Protein AF-T1C175-F1 (afdb_monomer)

Radius of gyration: 13.27 Å; Cα contacts (8 Å, |Δi|>4): 74; chains: 1; bounding box: 31×27×36 Å

Organism: NCBI:txid410659

Secondary structure (DSSP, 8-state):
--S-B-----SS--SSSPPP---S-HHHHHHHHHHHHHHH--B---HHHHHH-SS--HHHHTTS---GGGTSS-SSS--

Sequence (79 aa):
ADYPRLAYHRGARTLPGSYFGPFPSSGAVRESLNLLHKLFHLRGCEESYFRNRTRPCLQYQIGRCSAPCVGLISPADYA

pLDDT: mean 90.08, std 4.95, range [62.69, 94.25]

Foldseek 3Di:
DLADADEDDDDDPPDDDDDDDDDPDPVVVVVVLQVCLQPQQGDHDDPVCLQPDCDDDVSVVVRRHCNVSNPSDGSVRRD

Mean predicted aligned error: 4.02 Å

Nearest PDB structures (foldseek):
  7nqh-assembly1_Bw  TM=1.523E-01  e=8.751E+00  Sus scrofa

Structure (mmCIF, N/CA/C/O backbone):
data_AF-T1C175-F1
#
_entry.id   AF-T1C175-F1
#
loop_
_atom_site.group_PDB
_atom_site.id
_atom_site.type_symbol
_atom_site.label_atom_id
_atom_site.label_alt_id
_atom_site.label_comp_id
_atom_site.label_asym_id
_atom_site.label_entity_id
_atom_site.label_seq_id
_atom_site.pdbx_PDB_ins_code
_atom_site.Cartn_x
_atom_site.Cartn_y
_atom_site.Cartn_z
_atom_site.occupancy
_atom_site.B_iso_or_equiv
_atom_site.auth_seq_id
_atom_site.auth_comp_id
_atom_site.auth_asym_id
_atom_site.auth_atom_id
_atom_site.pdbx_PDB_model_num
ATOM 1 N N . ALA A 1 1 ? -7.970 -12.984 0.542 1.00 62.69 1 ALA A N 1
ATOM 2 C CA . ALA A 1 1 ? -7.207 -12.121 1.462 1.00 62.69 1 ALA A CA 1
ATOM 3 C C . ALA A 1 1 ? -8.036 -10.872 1.647 1.00 62.69 1 ALA A C 1
ATOM 5 O O . ALA A 1 1 ? -8.210 -10.154 0.674 1.00 62.69 1 ALA A O 1
ATOM 6 N N . ASP A 1 2 ? -8.579 -10.672 2.843 1.00 80.06 2 ASP A N 1
ATOM 7 C CA . ASP A 1 2 ? -9.644 -9.685 3.091 1.00 80.06 2 ASP A CA 1
ATOM 8 C C . ASP A 1 2 ? -9.180 -8.236 2.890 1.00 80.06 2 ASP A C 1
ATOM 10 O O . ASP A 1 2 ? -9.988 -7.347 2.670 1.00 80.06 2 ASP A O 1
ATOM 14 N N . TYR A 1 3 ? -7.860 -8.013 2.895 1.00 89.50 3 TYR A N 1
ATOM 15 C CA . TYR A 1 3 ? -7.233 -6.724 2.625 1.00 89.50 3 TYR A CA 1
ATOM 16 C C . TYR A 1 3 ? -6.055 -6.907 1.648 1.00 89.50 3 TYR A C 1
ATOM 18 O O . TYR A 1 3 ? -4.924 -7.164 2.086 1.00 89.50 3 TYR A O 1
ATOM 26 N N . PRO A 1 4 ? -6.264 -6.854 0.318 1.00 88.81 4 PRO A N 1
ATOM 27 C CA . PRO A 1 4 ? -5.169 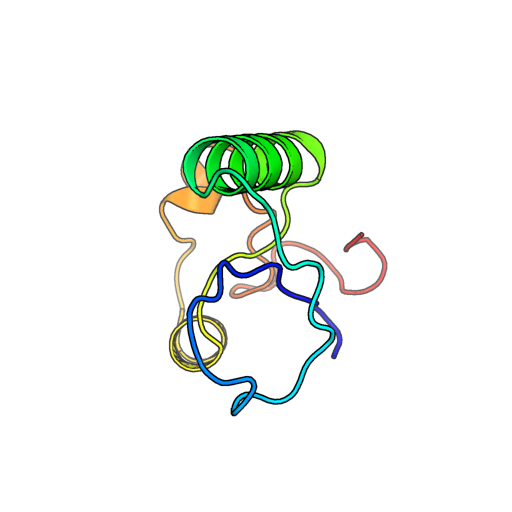-6.946 -0.649 1.00 88.81 4 PRO A CA 1
ATOM 28 C C . PRO A 1 4 ? -4.151 -5.808 -0.472 1.00 88.81 4 PRO A C 1
ATOM 30 O O . PRO A 1 4 ? -4.494 -4.711 -0.038 1.00 88.81 4 PRO A O 1
ATOM 33 N N . ARG A 1 5 ? -2.874 -6.071 -0.790 1.00 89.56 5 ARG A N 1
ATOM 34 C CA . ARG A 1 5 ? -1.804 -5.057 -0.767 1.00 89.56 5 ARG A CA 1
ATOM 35 C C . ARG A 1 5 ? -1.225 -4.840 -2.156 1.00 89.56 5 ARG A C 1
ATOM 37 O O . ARG A 1 5 ? -1.071 -5.801 -2.909 1.00 89.56 5 ARG A O 1
ATOM 44 N N . LEU A 1 6 ? -0.802 -3.612 -2.433 1.00 89.94 6 LEU A N 1
ATOM 45 C CA . LEU A 1 6 ? 0.045 -3.301 -3.581 1.00 89.94 6 LEU A CA 1
ATOM 46 C C . LEU A 1 6 ? 1.478 -3.090 -3.099 1.00 89.94 6 LEU A C 1
ATOM 48 O O . LEU A 1 6 ? 1.725 -2.367 -2.136 1.00 89.94 6 LEU A O 1
ATOM 52 N N . ALA A 1 7 ? 2.429 -3.747 -3.757 1.00 89.19 7 ALA A N 1
ATOM 53 C CA . ALA A 1 7 ? 3.833 -3.684 -3.386 1.00 89.19 7 ALA A CA 1
ATOM 54 C C . ALA A 1 7 ? 4.717 -3.528 -4.622 1.00 89.19 7 ALA A C 1
ATOM 56 O O . ALA A 1 7 ? 4.443 -4.072 -5.690 1.00 89.19 7 ALA A O 1
ATOM 57 N N . TYR A 1 8 ? 5.804 -2.784 -4.448 1.00 91.44 8 TYR A N 1
ATOM 58 C CA . TYR A 1 8 ? 6.859 -2.681 -5.441 1.00 91.44 8 TYR A CA 1
ATOM 59 C C . TYR A 1 8 ? 7.745 -3.928 -5.375 1.00 91.44 8 TYR A C 1
ATOM 61 O O . TYR A 1 8 ? 8.239 -4.273 -4.302 1.00 91.44 8 TYR A O 1
ATOM 69 N N . HIS A 1 9 ? 7.991 -4.566 -6.520 1.00 91.44 9 HIS A N 1
ATOM 70 C CA . HIS A 1 9 ? 8.889 -5.716 -6.620 1.00 91.44 9 HIS A CA 1
ATOM 71 C C . HIS A 1 9 ? 9.964 -5.496 -7.682 1.00 91.44 9 HIS A C 1
ATOM 73 O O . HIS A 1 9 ? 9.689 -4.963 -8.756 1.00 91.44 9 HIS A O 1
ATOM 79 N N . ARG A 1 10 ? 11.186 -5.959 -7.399 1.00 89.00 10 ARG A N 1
ATOM 80 C CA . ARG A 1 10 ? 12.306 -5.995 -8.347 1.00 89.00 10 ARG A CA 1
ATOM 81 C C . ARG A 1 10 ? 13.028 -7.336 -8.227 1.00 89.00 10 ARG A C 1
ATOM 83 O O . ARG A 1 10 ? 13.329 -7.765 -7.121 1.00 89.00 10 ARG A O 1
ATOM 90 N N . GLY A 1 11 ? 13.360 -7.950 -9.362 1.00 88.88 11 GLY A N 1
ATOM 91 C CA . GLY A 1 11 ? 14.096 -9.217 -9.419 1.00 88.88 11 GLY A CA 1
ATOM 92 C C . GLY A 1 11 ? 13.203 -10.421 -9.717 1.00 88.88 11 GLY A C 1
ATOM 93 O O . GLY A 1 11 ? 12.116 -10.276 -10.279 1.00 88.88 11 GLY A O 1
ATOM 94 N N . ALA A 1 12 ? 13.682 -11.616 -9.365 1.00 88.56 12 ALA A N 1
ATOM 95 C CA . ALA A 1 12 ? 12.989 -12.875 -9.631 1.00 88.56 12 ALA A CA 1
ATOM 96 C C . ALA A 1 12 ? 11.612 -12.930 -8.945 1.00 88.56 12 ALA A C 1
ATOM 98 O O . ALA A 1 12 ? 11.429 -12.405 -7.846 1.00 88.56 12 ALA A O 1
ATOM 99 N N . ARG A 1 13 ? 10.628 -13.554 -9.600 1.00 87.75 13 ARG A N 1
ATOM 100 C CA . ARG A 1 13 ? 9.238 -13.669 -9.122 1.00 87.75 13 ARG A CA 1
ATOM 101 C C . ARG A 1 13 ? 9.104 -14.803 -8.099 1.00 87.75 13 ARG A C 1
ATOM 103 O O . ARG A 1 13 ? 8.556 -15.854 -8.405 1.00 87.75 13 ARG A O 1
ATOM 110 N N . THR A 1 14 ? 9.679 -14.612 -6.915 1.00 85.38 14 THR A N 1
ATOM 111 C CA . THR A 1 14 ? 9.745 -15.634 -5.854 1.00 85.38 14 THR A CA 1
ATOM 112 C C . THR A 1 14 ? 8.626 -15.532 -4.821 1.00 85.38 14 THR A C 1
ATOM 114 O O . THR A 1 14 ? 8.412 -16.474 -4.064 1.00 85.38 14 THR A O 1
ATOM 117 N N . LEU A 1 15 ? 7.921 -14.400 -4.763 1.00 84.62 15 LEU A N 1
ATOM 118 C CA . LEU A 1 15 ? 6.845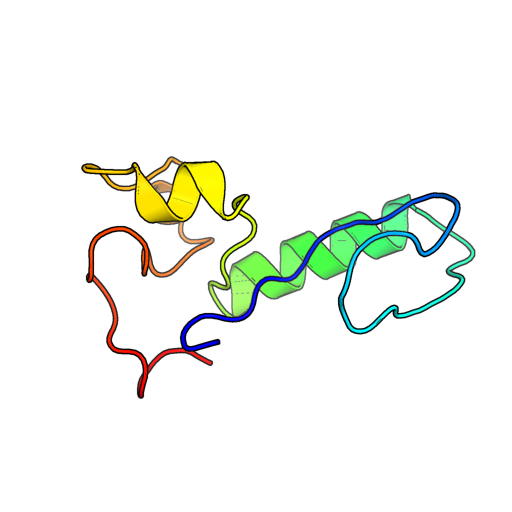 -14.164 -3.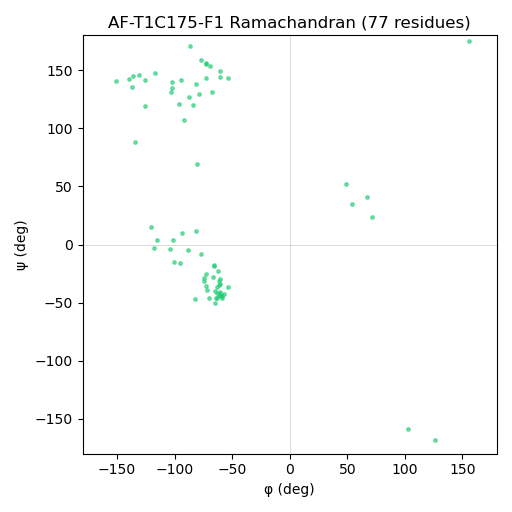806 1.00 84.62 15 LEU A CA 1
ATOM 119 C C . LEU A 1 15 ? 5.489 -14.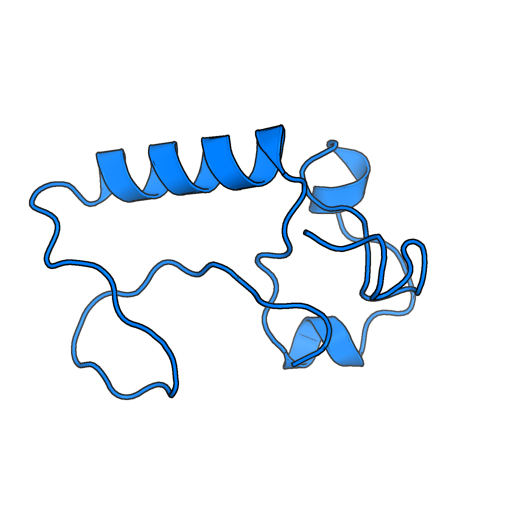522 -4.433 1.00 84.62 15 LEU A C 1
ATOM 121 O O . LEU A 1 15 ? 5.259 -14.239 -5.608 1.00 84.62 15 LEU A O 1
ATOM 125 N N . PRO A 1 16 ? 4.558 -15.114 -3.672 1.00 85.38 16 PRO A N 1
ATOM 126 C CA . PRO A 1 16 ? 3.218 -15.376 -4.174 1.00 85.38 16 PRO A CA 1
ATOM 127 C C . PRO A 1 16 ? 2.468 -14.057 -4.406 1.00 85.38 16 PRO A C 1
ATOM 129 O O . PRO A 1 16 ? 2.433 -13.184 -3.537 1.00 85.38 16 PRO A O 1
ATOM 132 N N . GLY A 1 17 ? 1.849 -13.915 -5.577 1.00 87.25 17 GLY A N 1
ATOM 133 C CA . GLY A 1 17 ? 1.056 -12.740 -5.924 1.00 87.25 17 GLY A CA 1
ATOM 134 C C . GLY A 1 17 ? 0.937 -12.511 -7.426 1.00 87.25 17 GLY A C 1
ATOM 135 O O . GLY A 1 17 ? 1.549 -13.204 -8.238 1.00 87.25 17 GLY A O 1
ATOM 136 N N . SER A 1 18 ? 0.139 -11.509 -7.790 1.00 89.94 18 SER A N 1
ATOM 137 C CA . SER A 1 18 ? 0.039 -11.052 -9.176 1.00 89.94 18 SER A CA 1
ATOM 138 C C . SER A 1 18 ? 1.167 -10.069 -9.473 1.00 89.94 18 SER A C 1
ATOM 140 O O . SER A 1 18 ? 1.276 -9.024 -8.831 1.00 89.94 18 SER A O 1
ATOM 142 N N . TYR A 1 19 ? 2.012 -10.409 -10.445 1.00 90.81 19 TYR A N 1
ATOM 143 C CA . TYR A 1 19 ? 3.104 -9.556 -10.898 1.00 90.81 19 TYR A CA 1
ATOM 144 C C . TYR A 1 19 ? 2.686 -8.757 -12.126 1.00 90.81 19 TYR A C 1
ATOM 146 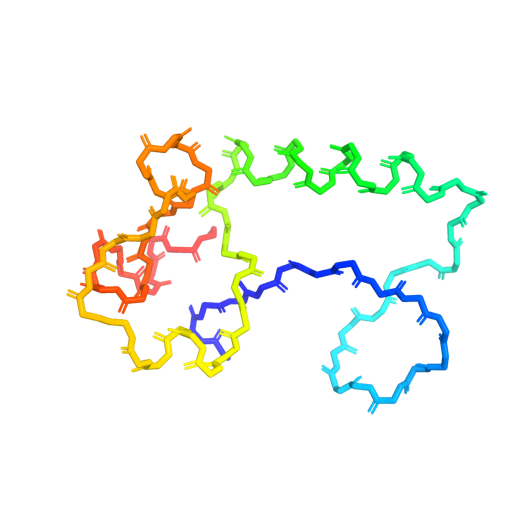O O . TYR A 1 19 ? 2.392 -9.332 -13.171 1.00 90.81 19 TYR A O 1
ATOM 154 N N . PHE A 1 20 ? 2.747 -7.434 -12.014 1.00 89.19 20 PHE A N 1
ATOM 155 C CA . PHE A 1 20 ? 2.534 -6.515 -13.128 1.00 89.19 20 PHE A CA 1
ATOM 156 C C . PHE A 1 20 ? 3.888 -6.001 -13.632 1.00 89.19 20 PHE A C 1
ATOM 158 O O . PHE A 1 20 ? 4.758 -5.655 -12.831 1.00 89.19 20 PHE A O 1
ATOM 165 N N . GLY A 1 21 ? 4.084 -5.981 -14.952 1.00 88.44 21 GLY A N 1
ATOM 166 C CA . GLY A 1 21 ? 5.330 -5.555 -15.602 1.00 88.44 21 GLY A CA 1
ATOM 167 C C . GLY A 1 21 ? 5.896 -6.605 -16.572 1.00 88.44 21 GLY A C 1
ATOM 168 O O . GLY A 1 21 ? 5.216 -7.592 -16.865 1.00 88.44 21 GLY A O 1
ATOM 169 N N . PRO A 1 22 ? 7.148 -6.451 -17.049 1.00 90.44 22 PRO A N 1
ATOM 170 C CA . PRO A 1 22 ? 8.180 -5.509 -16.599 1.00 90.44 22 PRO A CA 1
ATOM 171 C C . PRO A 1 22 ? 7.901 -4.057 -17.007 1.00 90.44 22 PRO A C 1
ATOM 173 O O . PRO A 1 22 ? 7.412 -3.794 -18.098 1.00 90.44 22 PRO A O 1
ATOM 176 N N . PHE A 1 23 ? 8.236 -3.109 -16.129 1.00 90.50 23 PHE A N 1
ATOM 177 C CA . PHE A 1 23 ? 8.105 -1.678 -16.409 1.00 90.50 23 PHE A CA 1
ATOM 178 C C . PHE A 1 23 ? 9.471 -1.061 -16.748 1.00 90.50 23 PHE A C 1
ATOM 180 O O . PHE A 1 23 ? 10.451 -1.386 -16.073 1.00 90.50 23 PHE A O 1
ATOM 187 N N . PRO A 1 24 ? 9.551 -0.148 -17.735 1.00 90.81 24 PRO A N 1
ATOM 188 C CA . PRO A 1 24 ? 10.818 0.447 -18.169 1.00 90.81 24 PRO A CA 1
ATOM 189 C C . PRO A 1 24 ? 11.400 1.449 -17.159 1.00 90.81 24 PRO A C 1
ATOM 191 O O . PRO A 1 24 ? 12.611 1.643 -17.118 1.00 90.81 24 PRO A O 1
ATOM 194 N N . SER A 1 25 ? 10.561 2.074 -16.323 1.00 93.38 25 SER A N 1
ATOM 195 C CA . SER A 1 25 ? 10.983 3.053 -15.314 1.00 93.38 25 SER A CA 1
ATOM 196 C C . SER A 1 25 ? 10.490 2.666 -13.925 1.00 93.38 25 SER A C 1
ATOM 198 O O . SER A 1 25 ? 9.288 2.632 -13.662 1.00 93.38 25 SER A O 1
ATOM 200 N N . SER A 1 26 ? 11.421 2.440 -12.995 1.00 92.19 26 SER A N 1
ATOM 201 C CA . SER A 1 26 ? 11.086 2.219 -11.582 1.00 92.19 26 SER A CA 1
ATOM 202 C C . SER A 1 26 ? 10.506 3.464 -10.908 1.00 92.19 26 SER A C 1
ATOM 204 O O . SER A 1 26 ? 9.746 3.337 -9.951 1.00 92.19 26 SER A O 1
ATOM 206 N N . GLY A 1 27 ? 10.875 4.660 -11.386 1.00 94.25 27 GLY A N 1
ATOM 207 C CA . GLY A 1 27 ? 10.350 5.931 -10.881 1.00 94.25 27 GLY A CA 1
ATOM 208 C C . GLY A 1 27 ? 8.856 6.058 -11.159 1.00 94.25 27 GLY A C 1
ATOM 209 O O . GLY A 1 27 ? 8.080 6.225 -10.222 1.00 94.25 27 GLY A O 1
ATOM 210 N N . ALA A 1 28 ? 8.458 5.825 -12.413 1.00 93.62 28 ALA A N 1
ATOM 211 C CA . ALA A 1 28 ? 7.056 5.855 -12.825 1.00 93.62 28 ALA A CA 1
ATOM 212 C C . ALA A 1 28 ? 6.200 4.872 -12.007 1.00 93.62 28 ALA A C 1
ATOM 214 O O . ALA A 1 28 ? 5.142 5.241 -11.511 1.00 93.62 28 ALA A O 1
ATOM 215 N N . VAL A 1 29 ? 6.694 3.650 -11.760 1.00 94.25 29 VAL A N 1
ATOM 216 C CA . VAL A 1 29 ? 5.981 2.666 -10.921 1.00 94.25 29 VAL A CA 1
ATOM 217 C C . VAL A 1 29 ? 5.783 3.175 -9.492 1.00 94.25 29 VAL A C 1
ATOM 219 O O . VAL A 1 29 ? 4.703 3.017 -8.925 1.00 94.25 29 VAL A O 1
ATOM 222 N N . ARG A 1 30 ? 6.808 3.789 -8.886 1.00 93.00 30 ARG A N 1
ATOM 223 C CA . ARG A 1 30 ? 6.700 4.350 -7.528 1.00 93.00 30 ARG A CA 1
ATOM 224 C C . ARG A 1 30 ? 5.705 5.506 -7.469 1.00 93.00 30 ARG A C 1
ATOM 226 O O . ARG A 1 30 ? 4.948 5.594 -6.506 1.00 93.00 30 ARG A O 1
ATOM 233 N N . GLU A 1 31 ? 5.692 6.370 -8.477 1.00 94.25 31 GLU A N 1
ATOM 234 C CA . GLU A 1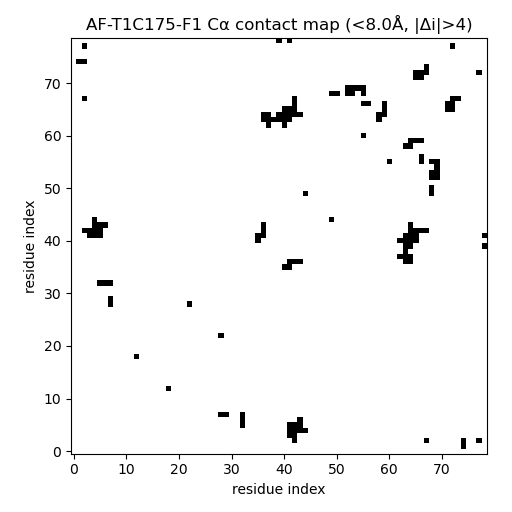 31 ? 4.727 7.468 -8.586 1.00 94.25 31 GLU A CA 1
ATOM 235 C C . GLU A 1 31 ? 3.299 6.945 -8.738 1.00 94.25 31 GLU A C 1
ATOM 237 O O . GLU A 1 31 ? 2.417 7.365 -7.987 1.00 94.25 31 GLU A O 1
ATOM 242 N N . SER A 1 32 ? 3.079 5.960 -9.613 1.00 93.75 32 SER A N 1
ATOM 243 C CA . SER A 1 32 ? 1.779 5.302 -9.758 1.00 93.75 32 SER A CA 1
ATOM 244 C C . SER A 1 32 ? 1.323 4.656 -8.450 1.00 93.75 32 SER A C 1
ATOM 246 O O . SER A 1 32 ? 0.191 4.874 -8.030 1.00 93.75 32 SER A O 1
ATOM 248 N N . LEU A 1 33 ? 2.198 3.926 -7.750 1.00 92.75 33 LEU A N 1
ATOM 249 C CA . LEU A 1 33 ? 1.869 3.341 -6.445 1.00 92.75 33 LEU A CA 1
ATOM 250 C C . LEU A 1 33 ? 1.511 4.412 -5.406 1.00 92.75 33 LEU A C 1
ATOM 252 O O . LEU A 1 33 ? 0.562 4.237 -4.645 1.00 92.75 33 LEU A O 1
ATOM 256 N N . ASN A 1 34 ? 2.233 5.534 -5.377 1.00 92.25 34 ASN A N 1
ATOM 257 C CA . ASN A 1 34 ? 1.912 6.649 -4.486 1.00 92.25 34 ASN A CA 1
ATOM 258 C C . ASN A 1 34 ? 0.542 7.266 -4.797 1.00 92.25 34 ASN A C 1
ATOM 260 O O . ASN A 1 34 ? -0.204 7.571 -3.866 1.00 92.25 34 ASN A O 1
ATOM 264 N N . LEU A 1 35 ? 0.205 7.435 -6.078 1.00 93.62 35 LEU A N 1
ATOM 265 C CA . LEU A 1 35 ? -1.108 7.921 -6.505 1.00 93.62 35 LEU A CA 1
ATOM 266 C C . LEU A 1 35 ? -2.216 6.947 -6.103 1.00 93.62 35 LEU A C 1
ATOM 268 O O . LEU A 1 35 ? -3.208 7.371 -5.519 1.00 93.62 35 LEU A O 1
ATOM 272 N N . LEU A 1 36 ? -2.021 5.648 -6.332 1.00 92.38 36 LEU A N 1
ATOM 273 C CA . LEU A 1 36 ? -2.984 4.617 -5.945 1.00 92.38 36 LEU A CA 1
ATOM 274 C C . LEU A 1 36 ? -3.233 4.609 -4.432 1.00 92.38 36 LEU A C 1
ATOM 276 O O . LEU A 1 36 ? -4.385 4.596 -4.008 1.00 92.38 36 LEU A O 1
ATOM 280 N N . HIS A 1 37 ? -2.184 4.698 -3.610 1.00 91.88 37 HIS A N 1
ATOM 281 C CA . HIS A 1 37 ? -2.347 4.804 -2.156 1.00 91.88 37 HIS A CA 1
ATOM 282 C C . HIS A 1 37 ? -3.080 6.083 -1.735 1.00 91.88 37 HIS A C 1
ATOM 284 O O . HIS A 1 37 ? -3.865 6.052 -0.796 1.00 91.88 37 HIS A O 1
ATOM 290 N N . LYS A 1 38 ? -2.854 7.209 -2.420 1.00 91.69 38 LYS A N 1
ATOM 291 C CA . LYS A 1 38 ? -3.523 8.479 -2.102 1.00 91.69 38 LYS A CA 1
ATOM 292 C C . LYS A 1 38 ? -5.000 8.493 -2.510 1.00 91.69 38 LYS A C 1
ATOM 294 O O . LYS A 1 38 ? -5.804 9.112 -1.829 1.00 91.69 38 LYS A O 1
ATOM 299 N N . LEU A 1 39 ? -5.346 7.856 -3.627 1.00 92.75 39 LEU A N 1
ATOM 300 C CA . LEU A 1 39 ? -6.714 7.845 -4.152 1.00 92.75 39 LEU A CA 1
ATOM 301 C C . LEU A 1 39 ? -7.576 6.785 -3.461 1.00 92.75 39 LEU A C 1
ATOM 303 O O . LEU A 1 39 ? -8.683 7.077 -3.022 1.00 92.75 39 LEU A O 1
ATOM 307 N N . PHE A 1 40 ? -7.050 5.569 -3.331 1.00 91.44 40 PHE A N 1
ATOM 308 C CA . PHE A 1 40 ? -7.809 4.406 -2.868 1.00 91.44 40 PHE A CA 1
ATOM 309 C C . PHE A 1 40 ? -7.509 4.016 -1.419 1.00 91.44 40 PHE A C 1
ATOM 311 O O . PHE A 1 40 ? -8.123 3.092 -0.900 1.00 91.44 40 PHE A O 1
ATOM 318 N N . HIS A 1 41 ? -6.557 4.684 -0.756 1.00 91.88 41 HIS A N 1
ATOM 319 C CA . HIS A 1 41 ? -6.212 4.426 0.647 1.00 91.88 41 HIS A CA 1
ATOM 320 C C . HIS A 1 41 ? -5.873 2.946 0.931 1.00 91.88 41 HIS A C 1
ATOM 322 O O . HIS A 1 41 ? -6.146 2.399 2.005 1.00 91.88 41 HIS A O 1
ATOM 328 N N . LEU A 1 42 ? -5.241 2.289 -0.046 1.00 91.25 42 LEU A N 1
ATOM 329 C CA . LEU A 1 42 ? -4.848 0.884 0.030 1.00 91.25 42 LEU A CA 1
ATOM 330 C C . LEU A 1 42 ? -3.659 0.678 0.973 1.00 91.25 42 LEU A C 1
ATOM 332 O O . LEU A 1 42 ? -2.842 1.569 1.213 1.00 91.25 42 LEU A O 1
ATOM 336 N N . ARG A 1 43 ? -3.524 -0.542 1.498 1.00 91.50 43 ARG A N 1
ATOM 337 C CA . ARG A 1 43 ? -2.419 -0.894 2.391 1.00 91.50 43 ARG A CA 1
ATOM 338 C C . ARG A 1 43 ? -1.173 -1.225 1.567 1.00 91.50 43 ARG A C 1
ATOM 340 O O . ARG A 1 43 ? -1.238 -1.980 0.599 1.00 91.50 43 ARG A O 1
ATOM 347 N N . GLY A 1 44 ? -0.028 -0.735 2.032 1.00 89.69 44 GLY A N 1
ATOM 348 C CA . GLY A 1 44 ? 1.299 -1.099 1.519 1.00 89.69 44 GLY A CA 1
ATOM 349 C C . GLY A 1 44 ? 2.180 -1.830 2.539 1.00 89.69 44 GLY A C 1
ATOM 350 O O . GLY A 1 44 ? 3.351 -2.083 2.270 1.00 89.69 44 GLY A O 1
ATOM 351 N N . CYS A 1 45 ? 1.667 -2.137 3.737 1.00 91.19 45 CYS A N 1
ATOM 352 C CA . CYS A 1 45 ? 2.450 -2.787 4.788 1.00 91.19 45 CYS A CA 1
ATOM 353 C C . CYS A 1 45 ? 2.737 -4.269 4.485 1.00 91.19 45 CYS A C 1
ATOM 355 O O . CYS A 1 45 ? 2.025 -4.933 3.730 1.00 91.19 45 CYS A O 1
ATOM 357 N N . GLU A 1 46 ? 3.813 -4.795 5.072 1.00 89.25 46 GLU A N 1
ATOM 358 C CA . GLU A 1 46 ? 4.063 -6.240 5.116 1.00 89.25 46 GLU A CA 1
ATOM 359 C C . GLU A 1 46 ? 3.062 -6.935 6.031 1.00 89.25 46 GLU A C 1
ATOM 361 O O . GLU A 1 46 ? 2.553 -6.348 6.988 1.00 89.25 46 GLU A O 1
ATOM 366 N N . GLU A 1 47 ? 2.824 -8.212 5.757 1.00 88.88 47 GLU A N 1
ATOM 367 C CA . GLU A 1 47 ? 1.877 -9.028 6.510 1.00 88.88 47 GLU A CA 1
ATOM 368 C C . GLU A 1 47 ? 2.280 -9.164 7.989 1.00 88.88 47 GLU A C 1
ATOM 370 O O . GLU A 1 47 ? 1.425 -9.125 8.873 1.00 88.88 47 GLU A O 1
ATOM 375 N N . SER A 1 48 ? 3.586 -9.225 8.273 1.00 89.56 48 SER A N 1
ATOM 376 C CA . SER A 1 48 ? 4.130 -9.235 9.637 1.00 89.56 48 SER A CA 1
ATOM 377 C C . SER A 1 48 ? 3.768 -7.968 10.418 1.00 89.56 48 SER A C 1
ATOM 379 O O . SER A 1 48 ? 3.365 -8.045 11.576 1.00 89.56 48 SER A O 1
ATOM 381 N N . TYR A 1 49 ? 3.853 -6.794 9.787 1.00 90.38 49 TYR A N 1
ATOM 382 C CA . TYR A 1 49 ? 3.422 -5.541 10.406 1.00 90.38 49 TYR A CA 1
ATOM 383 C C . TYR A 1 49 ? 1.904 -5.457 10.505 1.00 90.38 49 TYR A C 1
ATOM 385 O O . TYR A 1 49 ? 1.399 -4.961 11.504 1.00 90.38 49 TYR A O 1
ATOM 393 N N . PHE A 1 50 ? 1.172 -5.924 9.496 1.00 90.44 50 PHE A N 1
ATOM 394 C CA . PHE A 1 50 ? -0.285 -5.880 9.503 1.00 90.44 50 PHE A CA 1
ATOM 395 C C . PHE A 1 50 ? -0.883 -6.636 10.694 1.00 90.44 50 PHE A C 1
ATOM 397 O O . PHE A 1 50 ? -1.760 -6.100 11.361 1.00 90.44 50 PHE A O 1
ATOM 404 N N . ARG A 1 51 ? -0.375 -7.839 10.991 1.00 89.56 51 ARG A N 1
ATOM 405 C CA . ARG A 1 51 ? -0.904 -8.702 12.062 1.00 89.56 51 ARG A CA 1
ATOM 406 C C . ARG A 1 51 ? -0.540 -8.248 13.472 1.00 89.56 51 ARG A C 1
ATOM 408 O O . ARG A 1 51 ? -1.289 -8.508 14.402 1.00 89.56 51 ARG A O 1
ATOM 415 N N . ASN A 1 52 ? 0.598 -7.574 13.629 1.00 90.81 52 ASN A N 1
ATOM 416 C CA . ASN A 1 52 ? 1.163 -7.260 14.945 1.00 90.81 52 ASN A CA 1
ATOM 417 C C . ASN A 1 52 ? 0.918 -5.808 15.393 1.00 90.81 52 ASN A C 1
ATOM 419 O O . ASN A 1 52 ? 1.454 -5.371 16.412 1.00 90.81 52 ASN A O 1
ATOM 423 N N . ARG A 1 53 ? 0.168 -5.010 14.623 1.00 89.00 53 ARG A N 1
ATOM 424 C CA . ARG A 1 53 ? -0.059 -3.591 14.930 1.00 89.00 53 ARG A CA 1
ATOM 425 C C . ARG A 1 53 ? -1.255 -3.403 15.854 1.00 89.00 53 ARG A C 1
ATOM 427 O O . ARG A 1 53 ? -2.364 -3.794 15.534 1.00 89.00 53 ARG A O 1
ATOM 434 N N . THR A 1 54 ? -1.029 -2.685 16.950 1.00 91.38 54 THR A N 1
ATOM 435 C CA . THR A 1 54 ? -2.077 -2.248 17.890 1.00 91.38 54 THR A CA 1
ATOM 436 C C . THR A 1 54 ? -2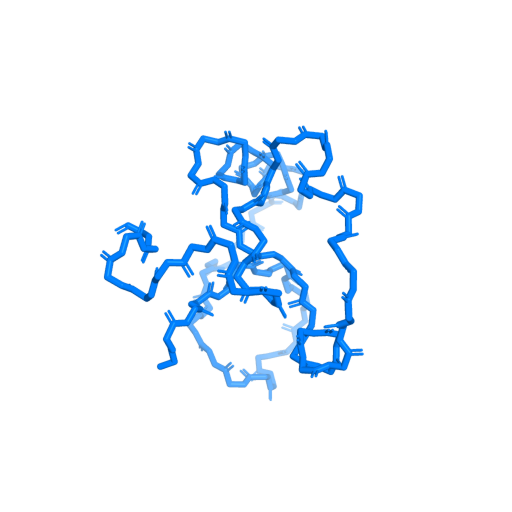.495 -0.789 17.692 1.00 91.38 54 THR A C 1
ATOM 438 O O . THR A 1 54 ? -3.525 -0.363 18.200 1.00 91.38 54 THR A O 1
ATOM 441 N N . ARG A 1 55 ? -1.698 0.005 16.960 1.00 92.88 55 ARG A N 1
ATOM 442 C CA . ARG A 1 55 ? -1.947 1.431 16.689 1.00 92.88 55 ARG A CA 1
ATOM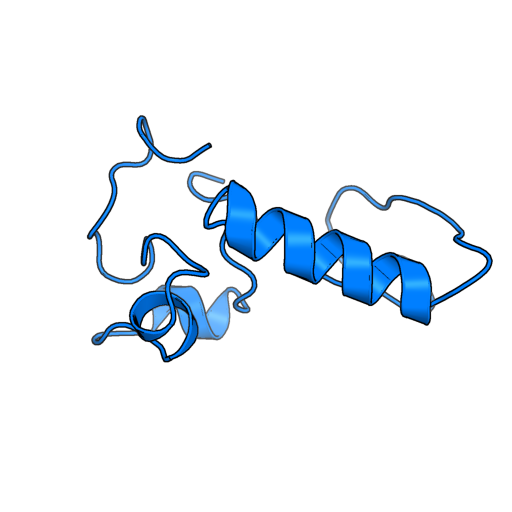 443 C C . ARG A 1 55 ? -1.806 1.741 15.193 1.00 92.88 55 ARG A C 1
ATOM 445 O O . ARG A 1 55 ? -0.926 1.149 14.551 1.00 92.88 55 ARG A O 1
ATOM 452 N N . PRO A 1 56 ? -2.599 2.689 14.647 1.00 92.44 56 PRO A N 1
ATOM 453 C CA . PRO A 1 56 ? -2.471 3.132 13.262 1.00 92.44 56 PRO A CA 1
ATOM 454 C C . PRO A 1 56 ? -1.046 3.584 12.929 1.00 92.44 56 PRO A C 1
ATOM 456 O O . PRO A 1 56 ? -0.352 4.182 13.753 1.00 92.44 56 PRO A O 1
ATOM 459 N N . CYS A 1 57 ? -0.597 3.289 11.710 1.00 93.00 57 CYS A N 1
ATOM 460 C CA . CYS A 1 57 ? 0.713 3.721 11.227 1.00 93.00 57 CYS A CA 1
ATOM 461 C C . CYS A 1 57 ? 0.661 5.126 10.609 1.00 93.00 57 CYS A C 1
ATOM 463 O O . CYS A 1 57 ? -0.414 5.662 10.337 1.00 93.00 57 CYS A O 1
ATOM 465 N N . LEU A 1 58 ? 1.836 5.685 10.306 1.00 92.94 58 LEU A N 1
ATOM 466 C CA . LEU A 1 58 ? 1.964 6.995 9.664 1.00 92.94 58 LEU A CA 1
ATOM 467 C C . LEU A 1 58 ? 1.149 7.101 8.366 1.00 92.94 58 LEU A C 1
ATOM 469 O O . LEU A 1 58 ? 0.566 8.144 8.117 1.00 92.94 58 LEU A O 1
ATOM 473 N N . GLN A 1 59 ? 1.058 6.026 7.569 1.00 92.94 59 GLN A N 1
ATOM 474 C CA . GLN A 1 59 ? 0.305 6.039 6.305 1.00 92.94 59 GLN A CA 1
ATOM 475 C C . GLN A 1 59 ? -1.180 6.356 6.512 1.00 92.94 59 GLN A C 1
ATOM 477 O O . GLN A 1 59 ? -1.770 7.027 5.676 1.00 92.94 59 GLN A O 1
ATOM 482 N N . TYR A 1 60 ? -1.774 5.924 7.626 1.00 94.19 60 TYR A N 1
ATOM 483 C CA . TYR A 1 60 ? -3.140 6.318 7.976 1.00 94.19 60 TYR A CA 1
ATOM 484 C C . TYR A 1 60 ? -3.209 7.796 8.363 1.00 94.19 60 TYR A C 1
ATOM 486 O O . TYR A 1 60 ? -4.044 8.532 7.854 1.00 94.19 60 TYR A O 1
ATOM 494 N N . GLN A 1 61 ? -2.276 8.253 9.202 1.00 92.81 61 GLN A N 1
ATOM 495 C CA . GLN A 1 61 ? -2.246 9.638 9.685 1.00 92.81 61 GLN A CA 1
ATOM 496 C C . GLN A 1 61 ? -2.086 10.667 8.557 1.00 92.81 61 GLN A C 1
ATOM 498 O O . GLN A 1 61 ? -2.612 11.768 8.662 1.00 92.81 61 GLN A O 1
ATOM 503 N N . ILE A 1 62 ? -1.386 10.309 7.477 1.00 93.62 62 ILE A N 1
ATOM 504 C CA . ILE A 1 62 ? -1.210 11.165 6.292 1.00 93.62 62 ILE A CA 1
ATOM 505 C C . ILE A 1 62 ? -2.256 10.914 5.191 1.00 93.62 62 ILE A C 1
ATOM 507 O O . ILE A 1 62 ? -2.069 11.388 4.071 1.00 93.62 62 ILE A O 1
ATOM 511 N N . GLY A 1 63 ? -3.312 10.139 5.468 1.00 91.06 63 GLY A N 1
ATOM 512 C CA . GLY A 1 63 ? -4.401 9.889 4.517 1.00 91.06 63 GLY A CA 1
ATOM 513 C C . GLY A 1 63 ? -3.987 9.065 3.294 1.00 91.06 63 GLY A C 1
ATOM 514 O O . GLY A 1 63 ? -4.352 9.387 2.172 1.00 91.06 63 GLY A O 1
ATOM 515 N N . ARG A 1 64 ? -3.167 8.026 3.477 1.00 92.38 64 ARG A N 1
ATOM 516 C CA . ARG A 1 64 ? -2.737 7.101 2.407 1.00 92.38 64 ARG A CA 1
ATOM 517 C C . ARG A 1 64 ? -3.162 5.651 2.631 1.00 92.38 64 ARG A C 1
ATOM 519 O O . ARG A 1 64 ? -2.854 4.791 1.816 1.00 92.38 64 ARG A O 1
ATOM 526 N N . CYS A 1 65 ? -3.801 5.352 3.755 1.00 93.88 65 CYS A N 1
ATOM 527 C CA . CYS A 1 65 ? -4.245 4.010 4.115 1.00 93.88 65 CYS A CA 1
ATOM 528 C C . CYS A 1 65 ? -5.490 4.115 4.996 1.00 93.88 65 CYS A C 1
ATOM 530 O O . CYS A 1 65 ? -5.494 4.951 5.891 1.00 93.88 65 CYS A O 1
ATOM 532 N N . SER A 1 66 ? -6.480 3.237 4.825 1.00 93.31 66 SER A N 1
ATOM 533 C CA . SER A 1 66 ? -7.701 3.192 5.658 1.00 93.31 66 SER A CA 1
ATOM 534 C C . SER A 1 66 ? -7.533 2.452 6.997 1.00 93.31 66 SER A C 1
ATOM 536 O O . SER A 1 66 ? -8.505 2.121 7.662 1.00 93.31 66 SER A O 1
ATOM 538 N N . ALA A 1 67 ? -6.293 2.147 7.393 1.00 93.31 67 ALA A N 1
ATOM 539 C CA . ALA A 1 67 ? -5.948 1.419 8.622 1.00 93.31 67 ALA A CA 1
ATOM 540 C C . ALA A 1 67 ? -6.737 0.110 8.892 1.00 93.31 67 ALA A C 1
ATOM 542 O O . ALA A 1 67 ? -7.187 -0.122 10.020 1.00 93.31 67 ALA A O 1
ATOM 543 N N . PRO A 1 68 ? -6.798 -0.827 7.925 1.00 93.31 68 PRO A N 1
ATOM 544 C CA . PRO A 1 68 ? -7.404 -2.143 8.152 1.00 93.31 68 PRO A CA 1
ATOM 545 C C . PRO A 1 68 ? -6.688 -2.968 9.235 1.00 93.31 68 PRO A C 1
ATOM 547 O O . PRO A 1 68 ? -7.287 -3.838 9.852 1.00 93.31 68 PRO A O 1
ATOM 550 N N . CYS A 1 69 ? -5.412 -2.676 9.519 1.00 92.12 69 CYS A N 1
ATOM 551 C CA . CYS A 1 69 ? -4.622 -3.394 10.527 1.00 92.12 69 CYS A CA 1
ATOM 552 C C . CYS A 1 69 ? -5.121 -3.212 11.968 1.00 92.12 69 CYS A C 1
ATOM 554 O O . CYS A 1 69 ? -4.739 -3.984 12.835 1.00 92.12 69 CYS A O 1
ATOM 556 N N . VAL A 1 70 ? -5.935 -2.187 12.232 1.00 93.25 70 VAL A N 1
ATOM 557 C CA . VAL A 1 70 ? -6.547 -1.936 13.549 1.00 93.25 70 VAL A CA 1
ATOM 558 C C . VAL A 1 70 ? -8.080 -1.941 13.480 1.00 93.25 70 VAL A C 1
ATOM 560 O O . VAL A 1 70 ? -8.732 -1.465 14.401 1.00 93.25 70 VAL A O 1
ATOM 563 N N . GLY A 1 71 ? -8.660 -2.453 12.387 1.00 90.62 71 GLY A N 1
ATOM 564 C CA . GLY A 1 71 ? -10.112 -2.592 12.239 1.00 90.62 71 GLY A CA 1
ATOM 565 C C . GLY A 1 71 ? -10.879 -1.280 12.044 1.00 90.62 71 GLY A C 1
ATOM 566 O O . GLY A 1 71 ? -12.064 -1.230 12.350 1.00 90.62 71 GLY A O 1
ATOM 567 N N . LEU A 1 72 ? -10.233 -0.218 11.545 1.00 91.75 72 LEU A N 1
ATOM 568 C CA . LEU A 1 72 ? -10.901 1.067 11.275 1.00 91.75 72 LEU A CA 1
ATOM 569 C C . LEU A 1 72 ? -11.748 1.072 9.990 1.00 91.75 72 LEU A C 1
ATOM 571 O O . LEU A 1 72 ? -12.470 2.031 9.739 1.00 91.75 72 LEU A O 1
ATOM 575 N N . ILE A 1 73 ? -11.665 0.011 9.190 1.00 91.75 73 ILE A N 1
ATOM 576 C CA . ILE A 1 73 ? -12.458 -0.203 7.981 1.00 91.75 73 ILE A CA 1
ATOM 577 C C . ILE A 1 73 ? -12.877 -1.671 7.929 1.00 91.75 73 ILE A C 1
ATOM 579 O O . ILE A 1 73 ? -12.105 -2.544 8.341 1.00 91.75 73 ILE A O 1
ATOM 583 N N . SER A 1 74 ? -14.094 -1.940 7.460 1.00 90.62 74 SER A N 1
ATOM 584 C CA . SER A 1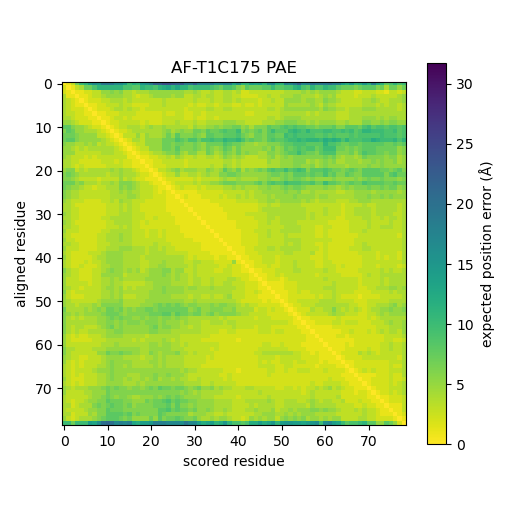 74 ? -14.570 -3.307 7.268 1.00 90.62 74 SER A CA 1
ATOM 585 C C . SER A 1 74 ? -13.967 -3.920 5.993 1.00 90.62 74 SER A C 1
ATOM 587 O O . SER A 1 74 ? -13.569 -3.178 5.094 1.00 90.62 74 SER A O 1
ATOM 589 N N . PRO A 1 75 ? -13.919 -5.258 5.853 1.00 88.25 75 PRO A N 1
ATOM 590 C CA . PRO A 1 75 ? -13.521 -5.888 4.593 1.00 88.25 75 PRO A CA 1
ATOM 591 C C . PRO A 1 75 ? -14.439 -5.525 3.421 1.00 88.25 75 PRO A C 1
ATOM 593 O O . PRO A 1 75 ? -13.989 -5.513 2.284 1.00 88.25 75 PRO A O 1
ATOM 596 N N . ALA A 1 76 ? -15.720 -5.251 3.693 1.00 87.94 76 ALA A N 1
ATOM 597 C CA . ALA A 1 76 ? -16.709 -4.929 2.666 1.00 87.94 76 ALA A CA 1
ATOM 598 C C . ALA A 1 76 ? -16.529 -3.512 2.105 1.00 87.94 76 ALA A C 1
ATOM 600 O O . ALA A 1 76 ? -16.791 -3.288 0.930 1.00 87.94 76 ALA A O 1
ATOM 601 N N . ASP A 1 77 ? -16.050 -2.582 2.934 1.00 87.44 77 ASP A N 1
ATOM 602 C CA . ASP A 1 77 ? -15.774 -1.197 2.532 1.00 87.44 77 ASP A CA 1
ATOM 603 C C . ASP A 1 77 ? -14.348 -1.023 1.980 1.00 87.44 77 ASP A C 1
ATOM 605 O O . ASP A 1 77 ? -13.954 0.068 1.562 1.00 87.44 77 ASP A O 1
ATOM 609 N N . TYR A 1 78 ? -13.536 -2.083 2.027 1.00 83.56 78 TYR A N 1
ATOM 610 C CA . TYR A 1 78 ? -12.154 -2.060 1.583 1.00 83.56 78 TYR A CA 1
ATOM 611 C C . TYR A 1 78 ? -12.037 -2.467 0.108 1.00 83.56 78 TYR A C 1
ATOM 613 O O . TYR A 1 78 ? -12.057 -3.658 -0.201 1.00 83.56 78 TYR A O 1
ATOM 621 N N . ALA A 1 79 ? -11.763 -1.460 -0.734 1.00 65.25 79 ALA A N 1
ATOM 622 C CA . ALA A 1 79 ? -11.560 -1.483 -2.195 1.00 65.25 79 ALA A CA 1
ATOM 623 C C . ALA A 1 79 ? -12.802 -1.167 -3.043 1.00 65.25 79 ALA A C 1
ATOM 625 O O . ALA A 1 79 ? -13.835 -1.849 -2.899 1.00 65.25 79 ALA A O 1
#

InterPro domains:
  IPR050066 UvrABC system protein C [PTHR30562] (2-79)
  IPR060385 UvrC/Cho excinuclease, middle domain [PF27096] (2-79)

Solvent-accessible surface area (backbone atoms only — not comparable to full-atom values): 5170 Å² total; per-residue (Å²): 119,74,74,71,67,63,78,91,83,84,79,83,91,81,68,92,76,89,84,87,72,91,70,98,48,72,63,60,54,52,52,52,51,51,50,48,20,53,73,65,26,44,45,66,73,55,70,74,56,40,75,72,37,87,65,80,53,70,51,36,79,71,57,26,22,56,39,61,52,67,63,73,44,54,59,86,76,54,124